Protein AF-A0A959NDY1-F1 (afdb_monomer_lite)

pLDDT: mean 94.04, std 6.12, range [65.81, 98.38]

Secondary structure (DSSP, 8-state):
-----GGGS--SPPTT--HHHHHHHHHHHHHHHHHHHHHHHHH-S---------STTSSHHHHIIIIITT-

Structure (mmCIF, N/CA/C/O backbone):
data_AF-A0A959NDY1-F1
#
_entry.id   AF-A0A959NDY1-F1
#
loop_
_atom_site.group_PDB
_atom_site.id
_atom_site.type_symbol
_atom_site.label_atom_id
_atom_site.label_alt_id
_atom_site.label_comp_id
_atom_site.label_asym_id
_atom_site.label_entity_id
_atom_site.label_seq_id
_atom_site.pdbx_PDB_ins_code
_atom_site.Cartn_x
_atom_site.Cartn_y
_atom_site.Cartn_z
_atom_site.occupancy
_atom_site.B_iso_or_equiv
_atom_site.auth_seq_id
_atom_site.auth_comp_id
_atom_site.auth_asym_id
_atom_site.auth_atom_id
_atom_site.pdbx_PDB_model_num
ATOM 1 N N . MET A 1 1 ? 4.693 -28.111 1.422 1.00 65.81 1 MET A N 1
ATOM 2 C CA . MET A 1 1 ? 4.791 -26.728 0.895 1.00 65.81 1 MET A CA 1
ATOM 3 C C . MET A 1 1 ? 5.011 -26.783 -0.610 1.00 65.81 1 MET A C 1
ATOM 5 O O . MET A 1 1 ? 5.807 -27.606 -1.048 1.00 65.81 1 MET A O 1
ATOM 9 N N . LYS A 1 2 ? 4.310 -25.967 -1.411 1.00 83.81 2 LYS A N 1
ATOM 10 C CA . LYS A 1 2 ? 4.614 -25.853 -2.849 1.00 83.81 2 LYS A CA 1
ATOM 11 C C . LYS A 1 2 ? 5.966 -25.153 -3.018 1.00 83.81 2 LYS A C 1
ATOM 13 O O . LYS A 1 2 ? 6.228 -24.162 -2.343 1.00 83.81 2 LYS A O 1
ATOM 18 N N . LYS A 1 3 ? 6.822 -25.672 -3.900 1.00 91.50 3 LYS A N 1
ATOM 19 C CA . LYS A 1 3 ? 8.121 -25.064 -4.209 1.00 91.50 3 LYS A CA 1
ATOM 20 C C . LYS A 1 3 ? 7.891 -23.836 -5.090 1.00 91.50 3 LYS A C 1
ATOM 22 O O . LYS A 1 3 ? 7.396 -23.976 -6.203 1.00 91.50 3 LYS A O 1
ATOM 27 N N . ILE A 1 4 ? 8.229 -22.654 -4.586 1.00 94.12 4 ILE A N 1
ATOM 28 C CA . ILE A 1 4 ? 8.199 -21.415 -5.368 1.00 94.12 4 ILE A CA 1
ATOM 29 C C . ILE A 1 4 ? 9.520 -21.309 -6.133 1.00 94.12 4 ILE A C 1
ATOM 31 O O . ILE A 1 4 ? 10.590 -21.494 -5.553 1.00 94.12 4 ILE A O 1
ATOM 35 N N . LYS A 1 5 ? 9.447 -21.019 -7.433 1.00 95.75 5 LYS A N 1
ATOM 36 C CA . LYS A 1 5 ? 10.604 -20.720 -8.281 1.00 95.75 5 LYS A CA 1
ATOM 37 C C . LYS A 1 5 ? 10.522 -19.264 -8.721 1.00 95.75 5 LYS A C 1
ATOM 39 O O . LYS A 1 5 ? 9.635 -18.904 -9.486 1.00 95.75 5 LYS A O 1
ATOM 44 N N . LEU A 1 6 ? 11.440 -18.430 -8.234 1.00 94.31 6 LEU A N 1
ATOM 45 C CA . LEU A 1 6 ? 11.454 -16.998 -8.565 1.00 94.31 6 LEU A CA 1
ATOM 46 C C . LEU A 1 6 ? 11.724 -16.739 -10.054 1.00 94.31 6 LEU A C 1
ATOM 48 O O . LEU A 1 6 ? 11.239 -15.750 -10.586 1.00 94.31 6 LEU A O 1
ATOM 52 N N . SER A 1 7 ? 12.437 -17.649 -10.727 1.00 95.31 7 SER A N 1
ATOM 53 C CA . SER A 1 7 ? 12.711 -17.595 -12.171 1.00 95.31 7 SER A CA 1
ATOM 54 C C . SER A 1 7 ? 11.456 -17.587 -13.038 1.00 95.31 7 SER A C 1
ATOM 56 O O . SER A 1 7 ? 11.497 -17.108 -14.165 1.00 95.31 7 SER A O 1
ATOM 58 N N . ASP A 1 8 ? 10.354 -18.124 -12.516 1.00 95.50 8 ASP A N 1
ATOM 59 C CA . ASP A 1 8 ? 9.127 -18.337 -13.279 1.00 95.50 8 ASP A CA 1
ATOM 60 C C . ASP A 1 8 ? 8.157 -17.144 -13.119 1.00 95.50 8 ASP A C 1
ATOM 62 O O . ASP A 1 8 ? 7.072 -17.136 -13.699 1.00 95.50 8 ASP A O 1
ATOM 66 N N . ILE A 1 9 ? 8.533 -16.126 -12.331 1.00 94.56 9 ILE A N 1
ATOM 67 C CA . ILE A 1 9 ? 7.717 -14.946 -12.027 1.0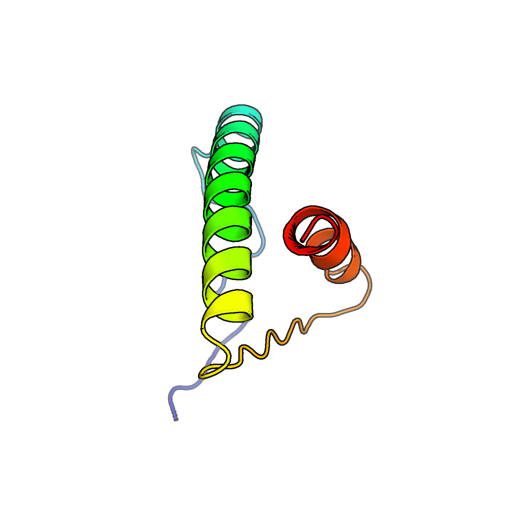0 94.56 9 ILE A CA 1
ATOM 68 C C . ILE A 1 9 ? 8.249 -13.743 -12.816 1.00 94.56 9 ILE A C 1
ATOM 70 O O . ILE A 1 9 ? 9.407 -13.354 -12.676 1.00 94.56 9 ILE A O 1
ATOM 74 N N . ALA A 1 10 ? 7.395 -13.122 -13.633 1.00 95.25 10 ALA A N 1
ATOM 75 C CA . ALA A 1 10 ? 7.769 -11.948 -14.420 1.00 95.25 10 ALA A CA 1
ATOM 76 C C . ALA A 1 10 ? 8.057 -10.725 -13.527 1.00 95.25 10 ALA A C 1
ATOM 78 O O . ALA A 1 10 ? 7.281 -10.401 -12.631 1.00 95.25 10 ALA A O 1
ATOM 79 N N . THR A 1 11 ? 9.150 -10.014 -13.813 1.00 94.62 11 THR A N 1
ATOM 80 C CA . THR A 1 11 ? 9.583 -8.803 -13.083 1.00 94.62 11 THR A CA 1
ATOM 81 C C . THR A 1 11 ? 9.189 -7.497 -13.775 1.00 94.62 11 THR A C 1
ATOM 83 O O . THR A 1 11 ? 9.413 -6.411 -13.242 1.00 94.62 11 THR A O 1
ATOM 86 N N . VAL A 1 12 ? 8.602 -7.591 -14.968 1.00 94.06 12 VAL A N 1
ATOM 87 C CA . VAL A 1 12 ? 8.138 -6.455 -15.769 1.00 94.06 12 VAL A CA 1
ATOM 88 C C . VAL A 1 12 ? 6.622 -6.326 -15.695 1.00 94.06 12 VAL A C 1
ATOM 90 O O . VAL A 1 12 ? 5.913 -7.292 -15.408 1.00 94.06 12 VAL A O 1
ATOM 93 N N . ALA A 1 13 ? 6.115 -5.127 -15.977 1.00 91.94 13 ALA A N 1
ATOM 94 C CA . ALA A 1 13 ? 4.678 -4.897 -16.038 1.00 91.94 13 ALA A CA 1
ATOM 95 C C . ALA A 1 13 ? 4.012 -5.820 -17.087 1.00 91.94 13 ALA A C 1
A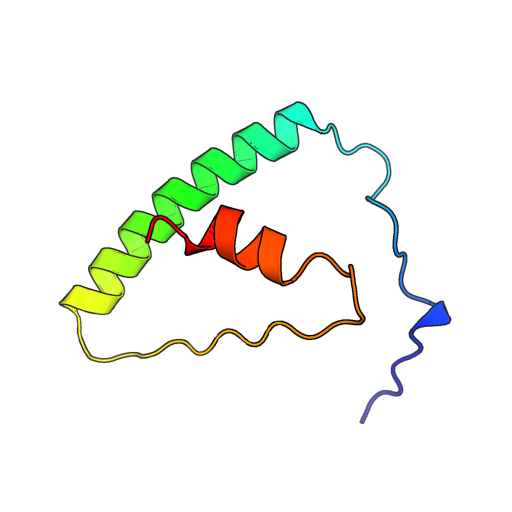TOM 97 O O . ALA A 1 13 ? 4.584 -6.036 -18.161 1.00 91.94 13 ALA A O 1
ATOM 98 N N . PRO A 1 14 ? 2.803 -6.344 -16.810 1.00 93.44 14 PRO A N 1
ATOM 99 C CA . PRO A 1 14 ? 2.021 -7.095 -17.787 1.00 93.44 14 PRO A CA 1
ATOM 100 C C . PRO A 1 14 ? 1.821 -6.332 -19.104 1.00 93.44 14 PRO A C 1
ATOM 102 O O . PRO A 1 14 ? 1.696 -5.105 -19.123 1.00 93.44 14 PRO A O 1
ATOM 105 N N . LYS A 1 15 ? 1.745 -7.070 -20.218 1.00 92.94 15 LYS A N 1
ATOM 106 C CA . LYS A 1 15 ? 1.468 -6.486 -21.539 1.00 92.94 15 LYS A CA 1
ATOM 107 C C . LYS A 1 15 ? 0.086 -5.822 -21.555 1.00 92.94 15 LYS A C 1
ATOM 109 O O . LYS A 1 15 ? -0.868 -6.372 -21.016 1.00 92.94 15 LYS A O 1
ATOM 114 N N . GLY A 1 16 ? -0.017 -4.668 -22.216 1.00 91.56 16 GLY A N 1
ATOM 115 C CA . GLY A 1 16 ? -1.284 -3.948 -22.405 1.00 91.56 16 GLY A CA 1
A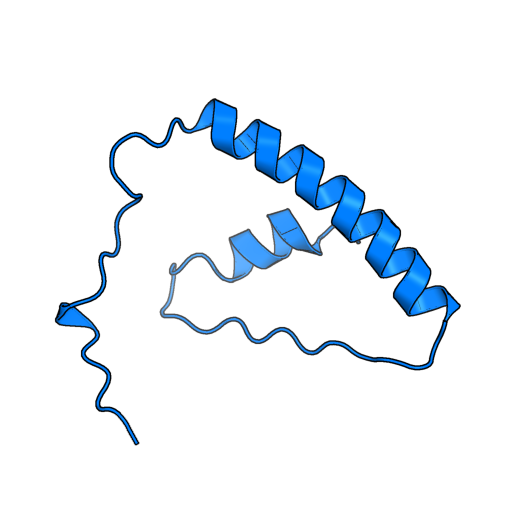TOM 116 C C . GLY A 1 16 ? -1.684 -3.014 -21.259 1.00 91.56 16 GLY A C 1
ATOM 117 O O . GLY A 1 16 ? -2.768 -2.441 -21.301 1.00 91.56 16 GLY A O 1
ATOM 118 N N . ILE A 1 17 ? -0.829 -2.833 -20.248 1.00 94.19 17 ILE A N 1
ATOM 119 C CA . ILE A 1 17 ? -1.073 -1.854 -19.187 1.00 94.19 17 ILE A CA 1
ATOM 120 C C . ILE A 1 17 ? -0.606 -0.468 -19.631 1.00 94.19 17 ILE A C 1
ATOM 122 O O . ILE A 1 17 ? 0.575 -0.261 -19.911 1.00 94.19 17 ILE A O 1
ATOM 126 N N . ASP A 1 18 ? -1.530 0.492 -19.622 1.00 96.25 18 ASP A N 1
ATOM 127 C CA . ASP A 1 18 ? -1.211 1.906 -19.788 1.00 96.25 18 ASP A CA 1
ATOM 128 C C . ASP A 1 18 ? -0.812 2.549 -18.452 1.00 96.25 18 ASP A C 1
ATOM 130 O O . ASP A 1 18 ? -1.468 2.379 -17.415 1.00 96.25 18 ASP A O 1
ATOM 134 N N . LYS A 1 19 ? 0.284 3.309 -18.472 1.00 94.94 19 LYS A N 1
ATOM 135 C CA . LYS A 1 19 ? 0.885 3.874 -17.262 1.00 94.94 19 LYS A CA 1
ATOM 136 C C . LYS A 1 19 ? 0.010 4.953 -16.634 1.00 94.94 19 LYS A C 1
ATOM 138 O O . LYS A 1 19 ? -0.097 5.003 -15.406 1.00 94.94 19 LYS A O 1
ATOM 143 N N . ASP A 1 20 ? -0.590 5.822 -17.437 1.00 96.75 20 ASP A N 1
ATOM 144 C CA . ASP A 1 20 ? -1.319 6.978 -16.919 1.00 96.75 20 ASP A CA 1
ATOM 145 C C . ASP A 1 20 ? -2.732 6.597 -16.474 1.00 96.75 20 ASP A C 1
ATOM 147 O O . ASP A 1 20 ? -3.167 7.014 -15.396 1.00 96.75 20 ASP A O 1
ATOM 151 N N . ALA A 1 21 ? -3.389 5.689 -17.198 1.00 96.62 21 ALA A N 1
ATOM 152 C CA . ALA A 1 21 ? -4.615 5.037 -16.754 1.00 96.62 21 ALA A CA 1
ATOM 153 C C . ALA A 1 21 ? -4.406 4.303 -15.419 1.00 96.62 21 ALA A C 1
ATOM 155 O O . ALA A 1 21 ? -5.222 4.435 -14.503 1.00 96.62 21 ALA A O 1
ATOM 156 N N . THR A 1 22 ? -3.279 3.597 -15.264 1.00 96.31 22 THR A N 1
ATOM 157 C CA . THR A 1 22 ? -2.946 2.906 -14.009 1.00 96.31 22 THR A CA 1
ATOM 158 C C . THR A 1 22 ? -2.768 3.887 -12.859 1.00 96.31 22 THR A C 1
ATOM 160 O O . THR A 1 22 ? -3.373 3.697 -11.808 1.00 96.31 22 THR A O 1
ATOM 163 N N . LYS A 1 23 ? -2.015 4.979 -13.050 1.00 95.81 23 LYS A N 1
ATOM 164 C CA . LYS A 1 23 ? -1.864 6.018 -12.014 1.00 95.81 23 LYS A CA 1
ATOM 165 C C . LYS A 1 23 ? -3.206 6.621 -11.603 1.00 95.81 23 LYS A C 1
ATOM 167 O O . LYS A 1 23 ? -3.415 6.855 -10.413 1.00 95.81 23 LYS A O 1
ATOM 172 N N . LYS A 1 24 ? -4.102 6.877 -12.565 1.00 96.88 24 LYS A N 1
ATOM 173 C CA . LYS A 1 24 ? -5.441 7.408 -12.282 1.00 96.88 24 LYS A CA 1
ATOM 174 C C . LYS A 1 24 ? -6.221 6.438 -11.397 1.00 96.88 24 LYS A C 1
ATOM 176 O O . LYS A 1 24 ? -6.680 6.836 -10.333 1.00 96.88 24 LYS A O 1
ATOM 181 N N . LYS A 1 25 ? -6.253 5.157 -11.772 1.00 96.56 25 LYS A N 1
ATOM 182 C CA . LYS A 1 25 ? -6.910 4.112 -10.980 1.00 96.56 25 LYS A CA 1
ATOM 183 C C . LYS A 1 25 ? -6.297 3.967 -9.585 1.00 96.56 25 LYS A C 1
ATOM 185 O O . LYS A 1 25 ? -7.026 3.847 -8.610 1.00 96.56 25 LYS A O 1
ATOM 190 N N . THR A 1 26 ? -4.970 4.027 -9.466 1.00 95.62 26 THR A N 1
ATOM 191 C CA . THR A 1 26 ? -4.291 4.012 -8.162 1.00 95.62 26 THR A CA 1
ATOM 192 C C . THR A 1 26 ? -4.719 5.188 -7.288 1.00 95.62 26 THR A C 1
ATOM 194 O O . THR A 1 26 ? -4.888 5.006 -6.089 1.00 95.62 26 THR A O 1
ATOM 197 N N . LYS A 1 27 ? -4.922 6.383 -7.857 1.00 95.06 27 LYS A N 1
ATOM 198 C CA . LYS A 1 27 ? -5.407 7.544 -7.098 1.00 95.06 27 LYS A CA 1
ATOM 199 C C . LYS A 1 27 ? -6.808 7.309 -6.531 1.00 95.06 27 LYS A C 1
ATOM 201 O O . LYS A 1 27 ? -7.057 7.713 -5.402 1.00 95.06 27 LYS A O 1
ATOM 206 N N . ASP A 1 28 ? -7.690 6.670 -7.291 1.00 96.56 28 ASP A N 1
ATOM 207 C CA . ASP A 1 28 ? -9.049 6.372 -6.833 1.00 96.56 28 ASP A CA 1
ATOM 208 C C . ASP A 1 28 ? -9.044 5.301 -5.731 1.00 96.56 28 ASP A C 1
ATOM 210 O O . ASP A 1 28 ? -9.655 5.510 -4.689 1.00 96.56 28 ASP A O 1
ATOM 214 N N . ILE A 1 29 ? -8.245 4.237 -5.890 1.00 96.94 29 ILE A N 1
ATOM 215 C CA . ILE A 1 29 ? -8.043 3.208 -4.849 1.00 96.94 29 ILE A CA 1
ATOM 216 C C . ILE A 1 29 ? -7.474 3.819 -3.566 1.00 96.94 29 ILE A C 1
ATOM 218 O O . ILE A 1 29 ? -7.859 3.429 -2.472 1.00 96.94 29 ILE A O 1
ATOM 222 N N . LYS A 1 30 ? -6.551 4.780 -3.680 1.00 95.88 30 LYS A N 1
ATOM 223 C CA . LYS A 1 30 ? -5.987 5.450 -2.504 1.00 95.88 30 LYS A CA 1
ATOM 224 C C . LYS A 1 30 ? -7.044 6.189 -1.687 1.00 95.88 30 LYS A C 1
ATOM 226 O O . LYS A 1 30 ? -6.999 6.099 -0.474 1.00 95.88 30 LYS A O 1
ATOM 231 N N . LYS A 1 31 ? -7.992 6.870 -2.336 1.00 94.94 31 LYS A N 1
ATOM 232 C CA . LYS A 1 31 ? -9.075 7.559 -1.617 1.00 94.94 31 LYS A CA 1
ATOM 233 C C . LYS A 1 31 ? -9.929 6.574 -0.823 1.00 94.94 31 LYS A C 1
ATOM 235 O O . LYS A 1 31 ? -10.208 6.811 0.340 1.00 94.94 31 LYS A O 1
ATOM 240 N N . GLU A 1 32 ? -10.288 5.454 -1.446 1.00 96.62 32 GLU A N 1
ATOM 241 C CA . GLU A 1 32 ? -11.032 4.387 -0.770 1.00 96.62 32 GLU A CA 1
ATOM 242 C C . GLU A 1 32 ? -10.231 3.801 0.402 1.00 96.62 32 GLU A C 1
ATOM 244 O O . GLU A 1 32 ? -10.778 3.540 1.470 1.00 96.62 32 GLU A O 1
ATOM 249 N N . LEU A 1 33 ? -8.918 3.629 0.228 1.00 96.12 33 LEU A N 1
ATOM 250 C CA . LEU A 1 33 ? -8.033 3.153 1.284 1.00 96.12 33 LEU A CA 1
ATOM 251 C C . LEU A 1 33 ? -7.981 4.125 2.478 1.00 96.12 33 LEU A C 1
ATOM 253 O O . LEU A 1 33 ? -7.968 3.663 3.618 1.00 96.12 33 LEU A O 1
ATOM 257 N N . ASP A 1 34 ? -7.981 5.438 2.229 1.00 95.56 34 ASP A N 1
ATOM 258 C CA . ASP A 1 34 ? -8.022 6.470 3.274 1.00 95.56 34 ASP A CA 1
ATOM 259 C C . ASP A 1 34 ? -9.351 6.399 4.060 1.00 95.56 34 ASP A C 1
ATOM 261 O O . ASP A 1 34 ? -9.354 6.413 5.293 1.00 95.56 34 ASP A O 1
ATOM 265 N N . ASP A 1 35 ? -10.489 6.232 3.374 1.00 96.06 35 ASP A N 1
ATOM 266 C CA . ASP A 1 35 ? -11.804 6.064 4.016 1.00 96.06 35 ASP A CA 1
ATOM 267 C C . ASP A 1 35 ? -11.852 4.799 4.894 1.00 96.06 35 ASP A C 1
ATOM 269 O O . ASP A 1 35 ? -12.329 4.825 6.034 1.00 96.06 35 ASP A O 1
ATOM 273 N N . LEU A 1 36 ? -11.310 3.685 4.391 1.00 96.38 36 LEU A N 1
ATOM 274 C CA . LEU A 1 36 ? -11.239 2.421 5.127 1.00 96.38 36 LEU A CA 1
ATOM 275 C C . LEU A 1 36 ? -10.296 2.494 6.330 1.00 96.38 36 LEU A C 1
ATOM 277 O O . LEU A 1 36 ? -10.582 1.890 7.364 1.00 96.38 36 LEU A O 1
ATOM 281 N N . GLN A 1 37 ? -9.185 3.224 6.225 1.00 96.19 37 GLN A N 1
ATOM 282 C CA . GLN A 1 37 ? -8.270 3.417 7.348 1.00 96.19 37 GLN A CA 1
ATOM 283 C C . GLN A 1 37 ? -8.928 4.236 8.461 1.00 96.19 37 GLN A C 1
ATOM 285 O O . GLN A 1 37 ? -8.814 3.852 9.627 1.00 96.19 37 GLN A O 1
ATOM 290 N N . ASN A 1 38 ? -9.683 5.282 8.113 1.00 95.88 38 ASN A N 1
ATOM 291 C CA . ASN A 1 38 ? -10.449 6.057 9.088 1.00 95.88 38 ASN A CA 1
ATOM 292 C C . ASN A 1 38 ? -11.469 5.178 9.820 1.00 95.88 38 ASN A C 1
ATOM 294 O O . ASN A 1 38 ? -11.600 5.262 11.043 1.00 95.88 38 ASN A O 1
ATOM 298 N N . LEU A 1 39 ? -12.158 4.295 9.089 1.00 97.19 39 LEU A N 1
ATOM 299 C CA . LEU A 1 39 ? -13.100 3.347 9.677 1.00 97.19 39 LEU A CA 1
ATOM 300 C C . LEU A 1 39 ? -12.401 2.348 10.609 1.00 97.19 39 LEU A C 1
ATOM 302 O O . LEU A 1 39 ? -12.858 2.147 11.732 1.00 97.19 39 LEU A O 1
ATOM 306 N N . LEU A 1 40 ? -11.282 1.760 10.172 1.00 97.38 40 LEU A N 1
ATOM 307 C CA . LEU A 1 40 ? -10.473 0.838 10.975 1.00 97.38 40 LEU A CA 1
ATOM 308 C C . LEU A 1 40 ? -10.012 1.495 12.284 1.00 97.38 40 LEU A C 1
ATOM 310 O O . LEU A 1 40 ? -10.100 0.887 13.353 1.00 97.38 40 LEU A O 1
ATOM 314 N N . TYR A 1 41 ? -9.539 2.740 12.194 1.00 96.50 41 TYR A N 1
ATOM 315 C CA . TYR A 1 41 ? -9.096 3.515 13.346 1.00 96.50 41 TYR A CA 1
ATOM 316 C C . TYR A 1 41 ? -10.252 3.811 14.309 1.00 96.50 41 TYR A C 1
ATOM 318 O O . TYR A 1 41 ? -10.120 3.588 15.512 1.00 96.50 41 TYR A O 1
ATOM 326 N N . ALA A 1 42 ? -11.398 4.258 13.787 1.00 97.75 42 ALA A N 1
ATOM 327 C CA . ALA A 1 42 ? -12.582 4.556 14.589 1.00 97.75 42 ALA A CA 1
ATOM 328 C C . ALA A 1 42 ? -13.178 3.305 15.255 1.00 97.75 42 ALA A C 1
ATOM 330 O O . ALA A 1 42 ? -13.678 3.383 16.377 1.00 97.75 42 ALA A O 1
ATOM 331 N N . GLU A 1 43 ? -13.128 2.151 14.586 1.00 98.06 43 GLU A N 1
ATOM 332 C CA . GLU A 1 43 ? -13.647 0.900 15.131 1.00 98.06 43 GLU A CA 1
ATOM 333 C C . GLU A 1 43 ? -12.794 0.369 16.295 1.00 98.06 43 GLU A C 1
ATOM 335 O O . GLU A 1 43 ? -13.349 -0.153 17.262 1.00 98.06 43 GLU A O 1
ATOM 340 N N . SER A 1 44 ? -11.463 0.502 16.222 1.00 96.19 44 SER A N 1
ATOM 341 C CA . SER A 1 44 ? -10.517 0.109 17.283 1.00 96.19 44 SER A CA 1
ATOM 342 C C . SER A 1 44 ? -10.600 -1.369 17.718 1.00 96.19 44 SER A C 1
ATOM 344 O O . SER A 1 44 ? -10.312 -1.735 18.858 1.00 96.19 44 SER A O 1
ATOM 346 N N . LYS A 1 45 ? -11.000 -2.259 16.803 1.00 98.38 45 LYS A N 1
ATOM 347 C CA . LYS A 1 45 ? -11.102 -3.713 17.060 1.00 98.38 45 LYS A CA 1
ATOM 348 C C . LYS A 1 45 ? -10.099 -4.552 16.287 1.00 98.38 45 LYS A C 1
ATOM 350 O O . LYS A 1 45 ? -9.783 -5.668 16.695 1.00 98.38 45 LYS A O 1
ATOM 355 N N . HIS A 1 46 ? -9.621 -4.033 15.164 1.00 97.31 46 HIS A N 1
ATOM 356 C CA . HIS A 1 46 ? -8.769 -4.759 14.236 1.00 97.31 46 HIS A CA 1
ATOM 357 C C . HIS A 1 46 ? -7.454 -4.015 14.022 1.00 97.31 46 HIS A C 1
ATOM 359 O O . HIS A 1 46 ? -7.375 -2.795 14.145 1.00 97.31 46 HIS A O 1
ATOM 365 N N . SER A 1 47 ? -6.410 -4.769 13.689 1.00 96.00 47 SER A N 1
ATOM 366 C CA . SER A 1 47 ? -5.100 -4.239 13.328 1.00 96.00 47 SER A CA 1
ATOM 367 C C . SER A 1 47 ? -4.616 -4.883 12.033 1.00 96.00 47 SER A C 1
ATOM 369 O O . SER A 1 47 ? -4.983 -6.013 11.703 1.00 96.00 47 SER A O 1
ATOM 371 N N . ILE A 1 48 ? -3.804 -4.144 11.277 1.00 96.50 48 ILE A N 1
ATOM 372 C CA . ILE A 1 48 ? -3.238 -4.598 10.005 1.00 96.50 48 ILE A CA 1
ATOM 373 C C . ILE A 1 48 ? -1.720 -4.461 10.076 1.00 96.50 48 ILE A C 1
ATOM 375 O O . ILE A 1 48 ? -1.198 -3.392 10.388 1.00 96.50 48 ILE A O 1
ATOM 379 N N . LEU A 1 49 ? -1.011 -5.544 9.749 1.00 97.19 49 LEU A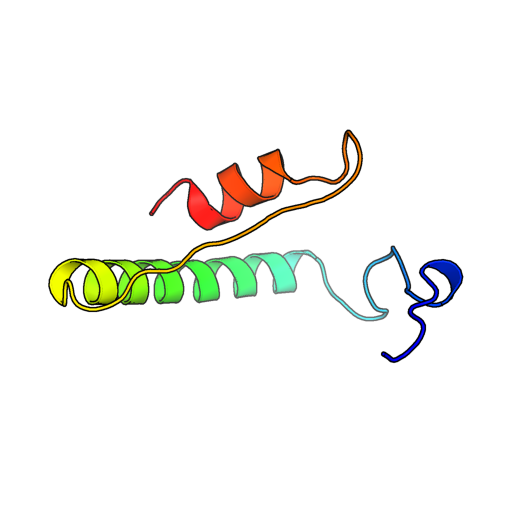 N 1
ATOM 380 C CA . LEU A 1 49 ? 0.440 -5.554 9.585 1.00 97.19 49 LEU A CA 1
ATOM 381 C C . LEU A 1 49 ? 0.785 -5.743 8.106 1.00 97.19 49 LEU A C 1
ATOM 383 O O . LEU A 1 49 ? 0.494 -6.785 7.521 1.00 97.19 49 LEU A O 1
ATOM 387 N N . ILE A 1 50 ? 1.442 -4.745 7.514 1.00 96.06 50 ILE A N 1
ATOM 388 C CA . ILE A 1 50 ? 1.917 -4.793 6.127 1.00 96.06 50 ILE A CA 1
ATOM 389 C C . ILE A 1 50 ? 3.428 -5.041 6.136 1.00 96.06 50 ILE A C 1
ATOM 391 O O . ILE A 1 50 ? 4.192 -4.214 6.628 1.00 96.06 50 ILE A O 1
ATOM 395 N N . ILE A 1 51 ? 3.864 -6.167 5.565 1.00 96.94 51 ILE A N 1
ATOM 396 C CA . ILE A 1 51 ? 5.286 -6.508 5.417 1.00 96.94 51 ILE A CA 1
ATOM 397 C C . ILE A 1 51 ? 5.701 -6.278 3.963 1.00 96.94 51 ILE A C 1
ATOM 399 O O . ILE A 1 51 ? 5.185 -6.924 3.052 1.00 96.94 51 ILE A O 1
ATOM 403 N N . LEU A 1 52 ? 6.665 -5.380 3.749 1.00 96.75 52 LEU A N 1
ATOM 404 C CA . LEU A 1 52 ? 7.284 -5.142 2.445 1.00 96.75 52 LEU A CA 1
ATOM 405 C C . LEU A 1 52 ? 8.723 -5.661 2.464 1.00 96.75 52 LEU A C 1
ATOM 407 O O . LEU A 1 52 ? 9.568 -5.112 3.164 1.00 96.75 52 LEU A O 1
ATOM 411 N N . GLN A 1 53 ? 9.005 -6.694 1.668 1.00 96.25 53 GLN A N 1
ATOM 412 C CA . GLN A 1 53 ? 10.326 -7.318 1.571 1.00 96.25 53 GLN A CA 1
ATOM 413 C C . GLN A 1 53 ? 10.820 -7.318 0.124 1.00 96.25 53 GLN A C 1
ATOM 415 O O . GLN A 1 53 ? 10.058 -7.534 -0.815 1.00 96.25 53 GLN A O 1
ATOM 420 N N . GLY A 1 54 ? 12.114 -7.078 -0.054 1.00 94.50 54 GLY A N 1
ATOM 421 C CA . GLY A 1 54 ? 12.760 -7.024 -1.360 1.00 94.50 54 GLY A CA 1
ATOM 422 C C . GLY A 1 54 ? 14.205 -6.562 -1.239 1.00 94.50 54 GLY A C 1
ATOM 423 O O . GLY A 1 54 ? 14.613 -6.079 -0.182 1.00 94.50 54 GLY A O 1
ATOM 424 N N . MET A 1 55 ? 14.974 -6.709 -2.314 1.00 96.38 55 MET A N 1
ATOM 425 C CA . MET A 1 55 ? 16.372 -6.273 -2.370 1.00 96.38 55 MET A CA 1
ATOM 426 C C . MET A 1 55 ? 16.509 -4.744 -2.301 1.00 96.38 55 MET A C 1
ATOM 428 O O . MET A 1 55 ? 15.521 -3.997 -2.320 1.00 96.38 55 MET A O 1
ATOM 432 N N . ASP A 1 56 ? 17.742 -4.261 -2.217 1.00 97.00 56 ASP A N 1
ATOM 433 C CA . ASP A 1 56 ? 18.030 -2.836 -2.351 1.00 97.00 56 ASP A CA 1
ATOM 434 C C . ASP A 1 56 ? 17.518 -2.308 -3.693 1.00 97.00 56 ASP A C 1
ATOM 436 O O . ASP A 1 56 ? 17.487 -3.020 -4.697 1.00 97.00 56 ASP A O 1
ATOM 440 N N . ALA A 1 57 ? 17.023 -1.069 -3.681 1.00 95.62 57 ALA A N 1
ATOM 441 C CA . ALA A 1 57 ? 16.354 -0.433 -4.818 1.00 95.62 57 ALA A CA 1
ATOM 442 C C . ALA A 1 57 ? 15.110 -1.173 -5.372 1.00 95.62 57 ALA A C 1
ATOM 444 O O . ALA A 1 57 ? 14.580 -0.775 -6.407 1.00 95.62 57 ALA A O 1
ATOM 445 N N . SER A 1 58 ? 14.547 -2.166 -4.666 1.00 95.81 58 SER A N 1
ATOM 446 C CA . SER A 1 58 ? 13.322 -2.865 -5.102 1.00 95.81 58 SER A C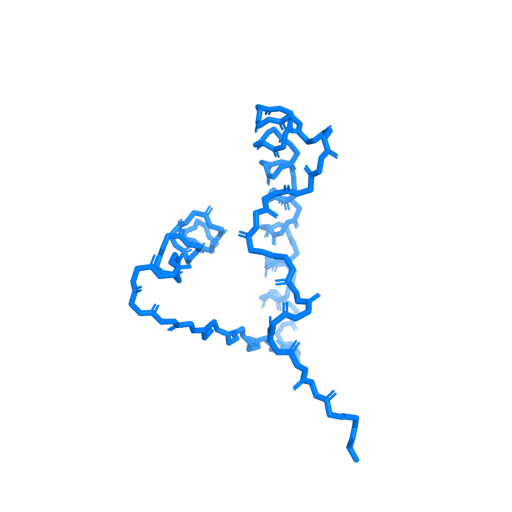A 1
ATOM 447 C C . SER A 1 58 ? 12.033 -2.033 -4.986 1.00 95.81 58 SER A C 1
ATOM 449 O O . SER A 1 58 ? 10.943 -2.545 -5.226 1.00 95.81 58 SER A O 1
ATOM 451 N N . GLY A 1 59 ? 12.133 -0.769 -4.561 1.00 96.06 59 GLY A N 1
ATOM 452 C CA . GLY A 1 59 ? 11.007 0.165 -4.483 1.00 96.06 59 GLY A CA 1
ATOM 453 C C . GLY A 1 59 ? 10.221 0.173 -3.167 1.00 96.06 59 GLY A C 1
ATOM 454 O O . GLY A 1 59 ? 9.215 0.875 -3.105 1.00 96.06 59 GLY A O 1
ATOM 455 N N . LYS A 1 60 ? 10.670 -0.534 -2.115 1.00 96.56 60 LYS A N 1
ATOM 456 C CA . LYS A 1 60 ? 9.985 -0.600 -0.800 1.00 96.56 60 LYS A CA 1
ATOM 457 C C . LYS A 1 60 ? 9.636 0.789 -0.252 1.00 96.56 60 LYS A C 1
ATOM 459 O O . LYS A 1 60 ? 8.466 1.088 -0.029 1.00 96.56 60 LYS A O 1
ATOM 464 N N . ASP A 1 61 ? 10.634 1.664 -0.144 1.00 95.00 61 ASP A N 1
ATOM 465 C CA . ASP A 1 61 ? 10.460 3.017 0.401 1.00 95.00 61 ASP A CA 1
ATOM 466 C C . ASP A 1 61 ? 9.538 3.874 -0.469 1.00 95.00 61 ASP A C 1
ATOM 468 O O . ASP A 1 61 ? 8.738 4.665 0.030 1.00 95.00 61 ASP A O 1
ATOM 472 N N . GLY A 1 62 ? 9.628 3.702 -1.791 1.00 95.62 62 GLY A N 1
ATOM 473 C CA . GLY A 1 62 ? 8.765 4.384 -2.748 1.00 95.62 62 GLY A CA 1
ATOM 474 C C . GLY A 1 62 ? 7.301 3.986 -2.577 1.00 95.62 62 GLY A C 1
ATOM 475 O O . GLY A 1 62 ? 6.431 4.856 -2.606 1.00 95.62 62 GLY A O 1
ATOM 476 N N . THR A 1 63 ? 7.033 2.696 -2.358 1.00 95.38 63 THR A N 1
ATOM 477 C CA . THR A 1 63 ? 5.689 2.176 -2.082 1.00 95.38 63 THR A CA 1
ATOM 478 C C . THR A 1 63 ? 5.139 2.744 -0.781 1.00 95.38 63 THR A C 1
ATOM 480 O O . THR A 1 63 ? 4.025 3.261 -0.789 1.00 95.38 63 THR A O 1
ATOM 483 N N . ILE A 1 64 ? 5.927 2.751 0.300 1.00 94.44 64 ILE A N 1
ATOM 484 C CA . ILE A 1 64 ? 5.508 3.337 1.584 1.00 94.44 64 ILE A CA 1
ATOM 485 C C . ILE A 1 64 ? 5.130 4.808 1.391 1.00 94.44 64 ILE A C 1
ATOM 487 O O . ILE A 1 64 ? 4.004 5.200 1.683 1.00 94.44 64 ILE A O 1
ATOM 491 N N . ARG A 1 65 ? 6.026 5.616 0.811 1.00 94.38 65 ARG A N 1
ATOM 492 C CA . ARG A 1 65 ? 5.794 7.058 0.624 1.00 94.38 65 ARG A CA 1
ATOM 493 C C . ARG A 1 65 ? 4.594 7.356 -0.272 1.00 94.38 65 ARG A C 1
ATOM 495 O O . ARG A 1 65 ? 3.838 8.278 0.005 1.00 94.38 65 ARG A O 1
ATOM 502 N N . LYS A 1 66 ? 4.422 6.608 -1.366 1.00 94.00 66 LYS A N 1
ATOM 503 C CA . LYS A 1 66 ? 3.381 6.902 -2.362 1.00 94.00 66 LYS A CA 1
ATOM 504 C C . LYS A 1 66 ? 2.018 6.325 -2.012 1.00 94.00 66 LYS A C 1
ATOM 506 O O . LYS A 1 66 ? 1.024 6.916 -2.431 1.00 94.00 66 LYS A O 1
ATOM 511 N N . VAL A 1 67 ? 1.962 5.194 -1.314 1.00 93.44 67 VAL A N 1
ATOM 512 C CA . VAL A 1 67 ? 0.706 4.501 -0.996 1.00 93.44 67 VAL A CA 1
ATOM 513 C C . VAL A 1 67 ? 0.251 4.839 0.416 1.00 93.44 67 VAL A C 1
ATOM 515 O O . VAL A 1 67 ? -0.875 5.289 0.563 1.00 93.44 67 VAL A O 1
ATOM 518 N N . LEU A 1 68 ? 1.135 4.704 1.408 1.00 91.44 68 LEU A N 1
ATOM 519 C CA . LEU A 1 68 ? 0.795 4.805 2.832 1.00 91.44 68 LEU A CA 1
ATOM 520 C C . LEU A 1 68 ? 1.122 6.174 3.453 1.00 91.44 68 LEU A C 1
ATOM 522 O O . LEU A 1 68 ? 0.659 6.481 4.539 1.00 91.44 68 LEU A O 1
ATOM 526 N N . GLY A 1 69 ? 1.929 7.007 2.789 1.00 84.06 69 GLY A N 1
ATOM 527 C CA . GLY A 1 69 ? 2.457 8.247 3.377 1.00 84.06 69 GLY A CA 1
ATOM 528 C C . GLY A 1 69 ? 1.454 9.388 3.596 1.00 84.06 69 GLY A C 1
ATOM 529 O O . GLY A 1 69 ? 1.861 10.434 4.088 1.00 84.06 69 GLY A O 1
ATOM 530 N N . HIS A 1 70 ? 0.193 9.223 3.192 1.00 69.81 70 HIS A N 1
ATOM 531 C CA . HIS A 1 70 ? -0.869 10.228 3.350 1.00 69.81 70 HIS A CA 1
ATOM 532 C C . HIS A 1 70 ? -2.057 9.727 4.185 1.00 69.81 70 HIS A C 1
ATOM 534 O O . HIS A 1 70 ? -3.083 10.399 4.209 1.00 69.81 70 HIS A O 1
ATOM 540 N N . MET A 1 71 ? -1.901 8.564 4.820 1.00 66.38 71 MET A N 1
ATOM 541 C CA . MET A 1 71 ? -2.887 7.967 5.720 1.00 66.38 71 MET A CA 1
ATOM 542 C C . MET A 1 71 ? -2.701 8.478 7.147 1.0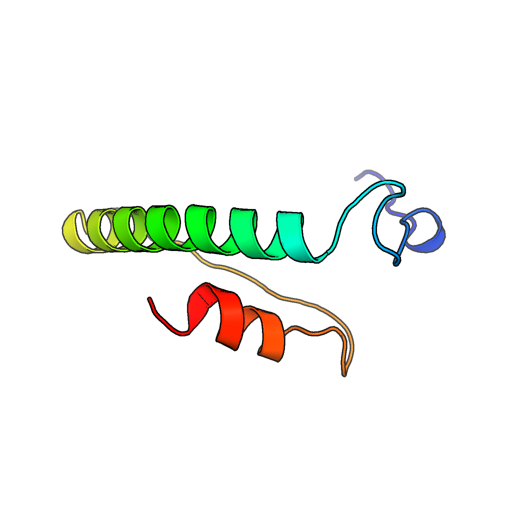0 66.38 71 MET A C 1
ATOM 544 O O . MET A 1 71 ? -1.544 8.815 7.496 1.00 66.38 71 MET A O 1
#

Sequence (71 aa):
MKKIKLSDIATVAPKGIDKDATKKKTKDIKKELDDLQNLLYAESKHSILIILQGMDASGKDGTIRKVLGHM

Foldseek 3Di:
DDDDDPVVDDPDDDPPDDDVVVVVVLVVVLVVVVVVVVVCVVVVPDDDDDDDDDDPPPCSVVCCCPRVVVD

Radius of gyration: 15.9 Å; chains: 1; bounding box: 32×37×40 Å